Protein AF-A0A2C9KPF5-F1 (afdb_monomer)

Foldseek 3Di:
DDDQQADEDEDAPQADAAAPVRLVVLVVVCVVPVRYKYKYFHPNPADVPDTRIWIKHFDDPVCVVVVHDSDDPDDDPPPPPDDDPSRVVRQDVHGMHIDDDDDDDDPVNVVVVVVVPDDDPVVVVDDDDPVVVVVVVVVVVVVVVVVVVVVVVVVVVVVVVVD

Sequence (163 aa):
PEMVVGWYHSHPGFGCWLSGVDINTQQSFEALSERAVAVVVDPIQSVKGKVVIDAFRLINPNMMVLGQEPRQTTSNLGHLNKPSIQALIHGLNRHYYSIAINYRKNELEQKMLLNLHKKSWVDGLQLQDYSDHCSLNEKTVQDMLDLAKNYHKVCSSWAHIVG

Structure (mmCIF, N/CA/C/O backbone):
data_AF-A0A2C9KPF5-F1
#
_entry.id   AF-A0A2C9KPF5-F1
#
loop_
_a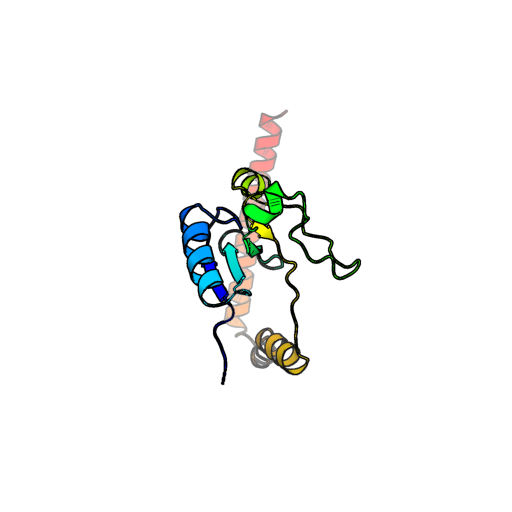tom_site.group_PDB
_atom_site.id
_atom_site.type_symbol
_atom_site.label_atom_id
_atom_site.label_alt_id
_atom_site.label_comp_id
_atom_site.label_asym_id
_atom_site.label_entity_id
_atom_site.label_seq_id
_atom_site.pdbx_PDB_ins_code
_atom_site.Cartn_x
_atom_site.Cartn_y
_atom_site.Cartn_z
_atom_site.occupancy
_atom_site.B_iso_or_equiv
_atom_site.auth_seq_id
_atom_site.auth_comp_id
_atom_site.auth_asym_id
_atom_site.auth_atom_id
_atom_site.pdbx_PDB_model_num
ATOM 1 N N . PRO A 1 1 ? -5.866 -23.192 -14.388 1.00 82.06 1 PRO A N 1
ATOM 2 C CA . PRO A 1 1 ? -4.426 -22.852 -14.375 1.00 82.06 1 PRO A CA 1
ATOM 3 C C . PRO A 1 1 ? -4.228 -21.335 -14.436 1.00 82.06 1 PRO A C 1
ATOM 5 O O . PRO A 1 1 ? -4.869 -20.670 -15.243 1.00 82.06 1 PRO A O 1
ATOM 8 N N . GLU A 1 2 ? -3.394 -20.805 -13.545 1.00 91.06 2 GLU A N 1
ATOM 9 C CA . GLU A 1 2 ? -3.088 -19.374 -13.432 1.00 91.06 2 GLU A CA 1
ATOM 10 C C . GLU A 1 2 ? -1.679 -19.110 -13.974 1.00 91.06 2 GLU A C 1
ATOM 12 O O . GLU A 1 2 ? -0.804 -19.969 -13.871 1.00 91.06 2 GLU A O 1
ATOM 17 N N . MET A 1 3 ? -1.470 -17.941 -14.584 1.00 92.00 3 MET A N 1
ATOM 18 C CA . MET A 1 3 ? -0.174 -17.528 -15.132 1.00 92.00 3 MET A CA 1
ATOM 19 C C . MET A 1 3 ? 0.376 -16.335 -14.355 1.00 92.00 3 MET A C 1
ATOM 21 O O . MET A 1 3 ? -0.386 -15.523 -13.830 1.00 92.00 3 MET A O 1
ATOM 25 N N . VAL A 1 4 ? 1.701 -16.202 -14.320 1.00 92.62 4 VAL A N 1
ATOM 26 C CA . VAL A 1 4 ? 2.361 -15.042 -13.712 1.00 92.62 4 VAL A CA 1
ATOM 27 C C . VAL A 1 4 ? 2.096 -13.806 -14.574 1.00 92.62 4 VAL A C 1
ATOM 29 O O . VAL A 1 4 ? 2.473 -13.759 -15.743 1.00 92.62 4 VAL A O 1
ATOM 32 N N . VAL A 1 5 ? 1.440 -12.801 -13.990 1.00 93.94 5 VAL A N 1
ATOM 33 C CA . VAL A 1 5 ? 1.065 -11.542 -14.667 1.00 93.94 5 VAL A CA 1
ATOM 34 C C . VAL A 1 5 ? 1.894 -10.336 -14.214 1.00 93.94 5 VAL A C 1
ATOM 36 O O . VAL A 1 5 ? 1.704 -9.226 -14.707 1.00 93.94 5 VAL A O 1
ATOM 39 N N . GLY A 1 6 ? 2.815 -10.530 -13.274 1.00 95.62 6 GLY A N 1
ATOM 40 C CA . GLY A 1 6 ? 3.616 -9.462 -12.691 1.00 95.62 6 GLY A CA 1
ATOM 41 C C . GLY A 1 6 ? 4.239 -9.879 -11.368 1.00 95.62 6 GLY A C 1
ATOM 42 O O . GLY A 1 6 ? 4.243 -11.058 -11.014 1.00 95.62 6 GLY A O 1
ATOM 43 N N . TRP A 1 7 ? 4.743 -8.893 -10.637 1.00 97.06 7 TRP A N 1
ATOM 44 C CA . TRP A 1 7 ? 5.359 -9.064 -9.328 1.00 97.06 7 TRP A CA 1
ATOM 45 C C . TRP A 1 7 ? 5.039 -7.862 -8.438 1.00 97.06 7 TRP A C 1
ATOM 47 O O . TRP A 1 7 ? 4.588 -6.815 -8.907 1.00 97.06 7 TRP A O 1
ATOM 57 N N . TYR A 1 8 ? 5.242 -8.015 -7.135 1.00 97.31 8 TYR A N 1
ATOM 58 C CA . TYR A 1 8 ? 5.039 -6.935 -6.181 1.00 97.31 8 TYR A CA 1
ATOM 59 C C . TYR A 1 8 ? 6.149 -6.919 -5.138 1.00 97.31 8 TYR A C 1
ATOM 61 O O . TYR A 1 8 ? 6.771 -7.944 -4.859 1.00 97.31 8 TYR A O 1
ATOM 69 N N . HIS A 1 9 ? 6.373 -5.753 -4.549 1.00 97.38 9 HIS A N 1
ATOM 70 C CA . HIS A 1 9 ? 7.251 -5.577 -3.401 1.00 97.38 9 HIS A CA 1
ATOM 71 C C . HIS A 1 9 ? 6.734 -4.437 -2.516 1.00 97.38 9 HIS A C 1
ATOM 73 O O . HIS A 1 9 ? 5.743 -3.772 -2.835 1.00 97.38 9 HIS A O 1
ATOM 79 N N . SER A 1 10 ? 7.393 -4.231 -1.378 1.00 95.75 10 SER A N 1
ATOM 80 C CA . SER A 1 10 ? 6.996 -3.215 -0.407 1.00 95.75 10 SER A CA 1
ATOM 81 C C . SER A 1 10 ? 8.072 -2.153 -0.252 1.00 95.75 10 SER A C 1
ATOM 83 O O . SER A 1 10 ? 9.246 -2.494 -0.136 1.00 95.75 10 SER A O 1
ATOM 85 N N . HIS A 1 11 ? 7.657 -0.890 -0.152 1.00 95.25 11 HIS A N 1
ATOM 86 C CA . HIS A 1 11 ? 8.501 0.254 0.208 1.00 95.25 11 HIS A CA 1
ATOM 87 C C . HIS A 1 11 ? 8.013 0.845 1.535 1.00 95.25 11 HIS A C 1
ATOM 89 O O . HIS A 1 11 ? 7.188 1.757 1.535 1.00 95.25 11 HIS A O 1
ATOM 95 N N . PRO A 1 12 ? 8.470 0.326 2.688 1.00 94.38 12 PRO A N 1
ATOM 96 C CA . PRO A 1 12 ? 7.941 0.742 3.979 1.00 94.38 12 PRO A CA 1
ATOM 97 C C . PRO A 1 12 ? 8.364 2.179 4.310 1.00 94.38 12 PRO A C 1
ATOM 99 O O . PRO A 1 12 ? 9.539 2.443 4.544 1.00 94.38 12 PRO A O 1
ATOM 102 N N . GLY A 1 13 ? 7.407 3.107 4.353 1.00 90.69 13 GLY A N 1
ATOM 103 C CA . GLY A 1 13 ? 7.618 4.496 4.764 1.00 90.69 13 GLY A CA 1
ATOM 104 C C . GLY A 1 13 ? 8.133 5.440 3.672 1.00 90.69 13 GLY A C 1
ATOM 105 O O . GLY A 1 13 ? 8.211 6.643 3.923 1.00 90.69 13 GLY A O 1
ATOM 106 N N . PHE A 1 14 ? 8.437 4.943 2.470 1.00 88.62 14 PHE A N 1
ATOM 107 C CA . PHE A 1 14 ? 9.008 5.732 1.366 1.00 88.62 14 PHE A CA 1
ATOM 108 C C . PHE A 1 14 ? 7.999 6.078 0.263 1.00 88.62 14 PHE A C 1
ATOM 110 O O . PHE A 1 14 ? 8.342 6.816 -0.662 1.00 88.62 14 PHE A O 1
ATOM 117 N N . GLY A 1 15 ? 6.771 5.557 0.342 1.00 90.62 15 GLY A N 1
ATOM 118 C CA . GLY A 1 15 ? 5.772 5.671 -0.715 1.00 90.62 15 GLY A CA 1
ATOM 119 C C . GLY A 1 15 ? 6.044 4.776 -1.931 1.00 90.62 15 GLY A C 1
ATOM 120 O O . GLY A 1 15 ? 7.016 4.025 -1.995 1.00 90.62 15 GLY A O 1
ATOM 121 N N . CYS A 1 16 ? 5.157 4.861 -2.923 1.00 92.94 16 CYS A N 1
ATOM 122 C CA . CYS A 1 16 ? 5.176 3.995 -4.102 1.00 92.94 16 CYS A CA 1
ATOM 123 C C . CYS A 1 16 ? 5.958 4.636 -5.260 1.00 92.94 16 CYS A C 1
ATOM 125 O O . CYS A 1 16 ? 5.517 5.630 -5.837 1.00 92.94 16 CYS A O 1
ATOM 127 N N . TRP A 1 17 ? 7.114 4.068 -5.596 1.00 94.25 17 TRP A N 1
ATOM 128 C CA . TRP A 1 17 ? 7.965 4.424 -6.740 1.00 94.25 17 TRP A CA 1
ATOM 129 C C . TRP A 1 17 ? 8.909 3.253 -7.036 1.00 94.25 17 TRP A C 1
ATOM 131 O O . TRP A 1 17 ? 9.016 2.351 -6.212 1.00 94.25 17 TRP A O 1
ATOM 141 N N . LEU A 1 18 ? 9.581 3.252 -8.189 1.00 94.94 18 LEU A N 1
ATOM 142 C CA . LEU A 1 18 ? 10.554 2.212 -8.545 1.00 94.94 18 LEU A CA 1
ATOM 143 C C . LEU A 1 18 ? 11.982 2.751 -8.438 1.00 94.94 18 LEU A C 1
ATOM 145 O O . LEU A 1 18 ? 12.308 3.779 -9.038 1.00 94.94 18 LEU A O 1
ATOM 149 N N . SER A 1 19 ? 12.838 2.054 -7.692 1.00 94.25 19 SER A N 1
ATOM 150 C CA . SER A 1 19 ? 14.278 2.312 -7.658 1.00 94.25 19 SER A CA 1
ATOM 151 C C . SER A 1 19 ? 14.978 1.784 -8.910 1.00 94.25 19 SER A C 1
ATOM 153 O O . SER A 1 19 ? 14.399 1.053 -9.710 1.00 94.25 19 SER A O 1
ATOM 155 N N . GLY A 1 20 ? 16.262 2.114 -9.083 1.00 94.00 20 GLY A N 1
ATOM 156 C CA . GLY A 1 20 ? 17.057 1.561 -10.186 1.00 9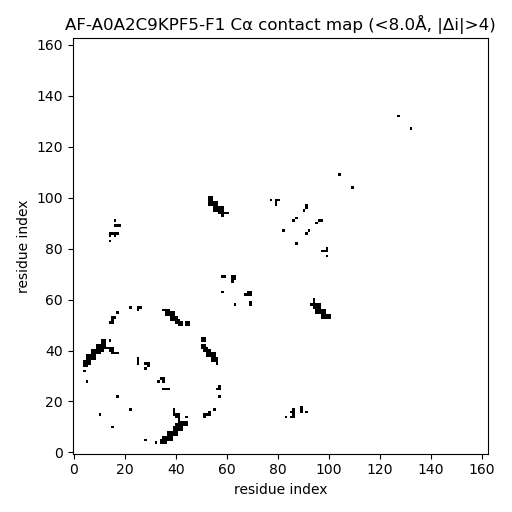4.00 20 GLY A CA 1
ATOM 157 C C . GLY A 1 20 ? 17.120 0.027 -10.175 1.00 94.00 20 GLY A C 1
ATOM 158 O O . GLY A 1 20 ? 17.108 -0.595 -11.234 1.00 94.00 20 GLY A O 1
ATOM 159 N N . VAL A 1 21 ? 17.120 -0.591 -8.988 1.00 95.69 21 VAL A N 1
ATOM 160 C CA . VAL A 1 21 ? 17.087 -2.056 -8.846 1.00 95.69 21 VAL A CA 1
ATOM 161 C C . VAL A 1 21 ? 15.722 -2.609 -9.264 1.00 95.69 21 VAL A C 1
ATOM 163 O O . VAL A 1 21 ? 15.658 -3.610 -9.981 1.00 95.69 21 VAL A O 1
ATOM 166 N N . ASP A 1 22 ? 14.638 -1.925 -8.892 1.00 96.50 22 ASP A N 1
ATOM 167 C CA . ASP A 1 22 ? 13.277 -2.335 -9.255 1.00 96.50 22 ASP A CA 1
ATOM 168 C C . ASP A 1 22 ? 13.030 -2.196 -10.756 1.00 96.50 22 ASP A C 1
ATOM 170 O O . ASP A 1 22 ? 12.417 -3.070 -11.363 1.00 96.50 22 ASP A O 1
ATOM 174 N N . ILE A 1 23 ? 13.560 -1.137 -11.376 1.00 95.12 23 ILE A N 1
ATOM 175 C CA . ILE A 1 23 ? 13.505 -0.927 -12.827 1.00 95.12 23 ILE A CA 1
ATOM 176 C C . ILE A 1 23 ? 14.217 -2.070 -13.560 1.00 95.12 23 ILE A C 1
ATOM 178 O O . ILE A 1 23 ? 13.634 -2.668 -14.460 1.00 95.12 23 ILE A O 1
ATOM 182 N N . ASN A 1 24 ? 15.439 -2.427 -13.154 1.00 95.31 24 ASN A N 1
ATOM 183 C CA . ASN A 1 24 ? 16.188 -3.525 -13.783 1.00 95.31 24 ASN A CA 1
ATOM 184 C C . ASN A 1 24 ? 15.474 -4.878 -13.620 1.00 95.31 24 ASN A C 1
ATOM 186 O O . ASN A 1 24 ? 15.440 -5.703 -14.539 1.00 95.31 24 ASN A O 1
ATOM 190 N N . THR A 1 25 ? 14.868 -5.097 -12.453 1.00 95.75 25 THR A N 1
ATOM 191 C CA . THR A 1 25 ? 14.079 -6.301 -12.173 1.00 95.75 25 THR A CA 1
ATOM 192 C C . THR A 1 25 ? 12.834 -6.348 -13.057 1.00 95.75 25 THR A C 1
ATOM 194 O O . THR A 1 25 ? 12.587 -7.351 -13.725 1.00 95.75 25 THR A O 1
ATOM 197 N N . GLN A 1 26 ? 12.089 -5.243 -13.143 1.00 96.06 26 GLN A N 1
ATOM 198 C CA . GLN A 1 26 ? 10.913 -5.131 -14.003 1.00 96.06 26 GLN A CA 1
ATOM 199 C C . GLN A 1 26 ? 11.267 -5.327 -15.480 1.00 96.06 26 GLN A C 1
ATOM 201 O O . GLN A 1 26 ? 10.537 -6.021 -16.179 1.00 96.06 26 GLN A O 1
ATOM 206 N N . GLN A 1 27 ? 12.396 -4.792 -15.952 1.00 94.56 27 GLN A N 1
ATOM 207 C CA . GLN A 1 27 ? 12.855 -4.985 -17.330 1.00 94.56 27 GLN A CA 1
ATOM 208 C C . GLN A 1 27 ? 13.063 -6.471 -17.656 1.00 94.56 27 GLN A C 1
ATOM 210 O O . GLN A 1 27 ? 12.725 -6.926 -18.748 1.00 94.56 27 GLN A O 1
ATOM 215 N N . SER A 1 28 ? 13.572 -7.241 -16.692 1.00 94.81 28 SER A N 1
ATOM 216 C CA . SER A 1 28 ? 13.739 -8.689 -16.838 1.00 94.81 28 SER A CA 1
ATOM 217 C C . SER A 1 28 ? 12.385 -9.405 -16.918 1.00 94.81 28 SER A C 1
ATOM 219 O O . SER A 1 28 ? 12.202 -10.277 -17.763 1.00 94.81 28 SER A O 1
ATOM 221 N N . PHE A 1 29 ? 11.406 -9.009 -16.097 1.00 94.50 29 PHE A N 1
ATOM 222 C CA . PHE A 1 29 ? 10.048 -9.563 -16.159 1.00 94.50 29 PHE A CA 1
ATOM 223 C C . PHE A 1 29 ? 9.306 -9.191 -17.448 1.00 94.50 29 PHE A C 1
ATOM 225 O O . PHE A 1 29 ? 8.621 -10.045 -18.009 1.00 94.50 29 PHE A O 1
ATOM 232 N N . GLU A 1 30 ? 9.469 -7.964 -17.949 1.00 93.19 30 GLU A N 1
ATOM 233 C CA . GLU A 1 30 ? 8.869 -7.524 -19.216 1.00 93.19 30 GLU A CA 1
ATOM 234 C C . GLU A 1 30 ? 9.446 -8.269 -20.430 1.00 93.19 30 GLU A C 1
ATOM 236 O O . GLU A 1 30 ? 8.731 -8.487 -21.406 1.00 93.19 30 GLU A O 1
ATOM 241 N N . ALA A 1 31 ? 10.699 -8.738 -20.356 1.00 91.69 31 ALA A N 1
ATOM 242 C CA . ALA A 1 31 ? 11.296 -9.580 -21.395 1.00 91.69 31 ALA A CA 1
ATOM 243 C C . ALA A 1 31 ? 10.671 -10.987 -21.470 1.00 91.69 31 ALA A C 1
ATOM 245 O O . ALA A 1 31 ? 10.621 -11.575 -22.549 1.00 91.69 31 ALA A O 1
ATOM 246 N N . LEU A 1 32 ? 10.189 -11.530 -20.343 1.00 91.31 32 LEU A N 1
ATOM 247 C CA . LEU A 1 32 ? 9.456 -12.804 -20.316 1.00 91.31 32 LEU A CA 1
ATOM 248 C C . LEU A 1 32 ? 7.967 -12.615 -20.635 1.00 91.31 32 LEU A C 1
ATOM 250 O O . LEU A 1 32 ? 7.363 -13.452 -21.303 1.00 91.31 32 LEU A O 1
ATOM 254 N N . SER A 1 33 ? 7.366 -11.539 -20.128 1.00 91.81 33 SER A N 1
ATOM 255 C CA . SER A 1 33 ? 5.953 -11.215 -20.302 1.00 91.81 33 SER A CA 1
ATOM 256 C C . SER A 1 33 ? 5.796 -9.720 -20.534 1.00 91.81 33 SER A C 1
ATOM 258 O O . SER A 1 33 ? 5.856 -8.929 -19.596 1.00 91.81 33 SER A O 1
ATOM 260 N N . GLU A 1 34 ? 5.512 -9.337 -21.779 1.00 89.44 34 GLU A N 1
ATOM 261 C CA . GLU A 1 34 ? 5.404 -7.936 -22.219 1.00 89.44 34 GLU A CA 1
ATOM 262 C C . GLU A 1 34 ? 4.447 -7.096 -21.350 1.00 89.44 34 GLU A C 1
ATOM 264 O O . GLU A 1 34 ? 4.592 -5.884 -21.205 1.00 89.44 34 GLU A O 1
ATOM 269 N N . ARG A 1 35 ? 3.441 -7.741 -20.748 1.00 90.44 35 ARG A N 1
ATOM 270 C CA . ARG A 1 35 ? 2.418 -7.080 -19.931 1.00 90.44 35 ARG A CA 1
ATOM 271 C C . ARG A 1 35 ? 2.641 -7.215 -18.427 1.00 90.44 35 ARG A C 1
ATOM 273 O O . ARG A 1 35 ? 1.718 -6.889 -17.678 1.00 90.44 35 ARG A O 1
ATOM 280 N N . ALA A 1 36 ? 3.824 -7.637 -17.982 1.00 94.38 36 ALA A N 1
ATOM 281 C CA . ALA A 1 36 ? 4.164 -7.699 -16.567 1.00 94.38 36 ALA A CA 1
ATOM 282 C C . ALA A 1 36 ? 3.905 -6.350 -15.870 1.00 94.38 36 ALA A C 1
ATOM 284 O O . ALA A 1 36 ? 4.192 -5.280 -16.412 1.00 94.38 36 ALA A O 1
ATOM 285 N N . VAL A 1 37 ? 3.331 -6.398 -14.669 1.00 94.81 37 VAL A N 1
ATOM 286 C CA . VAL A 1 37 ? 3.056 -5.218 -13.835 1.00 94.81 37 VAL A CA 1
ATOM 287 C C . VAL A 1 37 ? 3.870 -5.308 -12.550 1.00 94.81 37 VAL A C 1
ATOM 289 O O . VAL A 1 37 ? 3.868 -6.357 -11.906 1.00 94.81 37 VAL A O 1
ATOM 292 N N . ALA A 1 38 ? 4.525 -4.211 -12.169 1.00 96.69 38 ALA A N 1
ATOM 293 C CA . ALA A 1 38 ? 5.172 -4.069 -10.869 1.00 96.69 38 ALA A CA 1
ATOM 294 C C . ALA A 1 38 ? 4.226 -3.349 -9.902 1.00 96.69 38 ALA A C 1
ATOM 296 O O . ALA A 1 38 ? 3.828 -2.215 -10.160 1.00 96.69 38 ALA A O 1
ATOM 297 N N . VAL A 1 39 ? 3.865 -3.980 -8.788 1.00 96.50 39 VAL A N 1
ATOM 298 C CA . VAL A 1 39 ? 3.022 -3.363 -7.750 1.00 96.50 39 VAL A CA 1
ATOM 299 C C . VAL A 1 39 ? 3.873 -2.994 -6.539 1.00 96.50 39 VAL A C 1
ATOM 301 O O . VAL A 1 39 ? 4.633 -3.821 -6.039 1.00 96.50 39 VAL A O 1
ATOM 304 N N . VAL A 1 40 ? 3.720 -1.767 -6.043 1.00 96.06 40 VAL A N 1
ATOM 305 C CA . VAL A 1 40 ? 4.421 -1.286 -4.845 1.00 96.06 40 VAL A CA 1
ATOM 306 C C . VAL A 1 40 ? 3.409 -0.973 -3.760 1.00 96.06 40 VAL A C 1
ATOM 308 O O . VAL A 1 40 ? 2.482 -0.188 -3.974 1.00 96.06 40 VAL A O 1
ATOM 311 N N . VAL A 1 41 ? 3.602 -1.560 -2.582 1.00 95.31 41 VAL A N 1
ATOM 312 C CA . VAL A 1 41 ? 2.755 -1.329 -1.406 1.00 95.31 41 VAL A CA 1
ATOM 313 C C . VAL A 1 41 ? 3.571 -0.667 -0.300 1.00 95.31 41 VAL A C 1
ATOM 315 O O . VAL A 1 41 ? 4.656 -1.134 0.040 1.00 95.31 41 VAL A O 1
ATOM 318 N N . ASP A 1 42 ? 3.045 0.397 0.306 1.00 94.81 42 ASP A N 1
ATOM 319 C CA . ASP A 1 42 ? 3.624 0.972 1.524 1.00 94.81 42 ASP A CA 1
ATOM 320 C C . ASP A 1 42 ? 2.739 0.619 2.732 1.00 94.81 42 ASP A C 1
ATOM 322 O O . ASP A 1 42 ? 1.720 1.279 2.971 1.00 94.81 42 ASP A O 1
ATOM 326 N N . PRO A 1 43 ? 3.085 -0.424 3.510 1.00 94.44 43 PRO A N 1
ATOM 327 C CA . PRO A 1 43 ? 2.283 -0.836 4.656 1.00 94.44 43 PRO A CA 1
ATOM 328 C C . PRO A 1 43 ? 2.367 0.142 5.835 1.00 94.44 43 PRO A C 1
ATOM 330 O O . PRO A 1 43 ? 1.476 0.126 6.675 1.00 94.44 43 PRO A O 1
ATOM 333 N N . ILE A 1 44 ? 3.403 0.987 5.912 1.00 93.31 44 ILE A N 1
ATOM 334 C CA . ILE A 1 44 ? 3.589 1.928 7.028 1.00 93.31 44 ILE A CA 1
ATOM 335 C C . ILE A 1 44 ? 2.697 3.152 6.837 1.00 93.31 44 ILE A C 1
ATOM 337 O O . ILE A 1 44 ? 2.054 3.610 7.778 1.00 93.31 44 ILE A O 1
ATOM 341 N N . GLN A 1 45 ? 2.634 3.679 5.613 1.00 90.19 45 GLN A N 1
ATOM 342 C CA . GLN A 1 45 ? 1.770 4.821 5.302 1.00 90.19 45 GLN A CA 1
ATOM 343 C C . GLN A 1 45 ? 0.305 4.419 5.066 1.00 90.19 45 GLN A C 1
ATOM 345 O O . GLN A 1 45 ? -0.581 5.279 5.047 1.00 90.19 45 GLN A O 1
ATOM 350 N N . SER A 1 46 ? 0.035 3.125 4.878 1.00 92.00 46 SER A N 1
ATOM 351 C CA . SER A 1 46 ? -1.323 2.593 4.770 1.00 92.00 46 SER A CA 1
ATOM 352 C C . SER A 1 46 ? -2.020 2.601 6.130 1.00 92.00 46 SER A C 1
ATOM 354 O O . SER A 1 46 ? -1.574 1.968 7.081 1.00 92.00 46 SER A O 1
ATOM 356 N N . VAL A 1 47 ? -3.162 3.280 6.213 1.00 91.06 47 VAL A N 1
ATOM 357 C CA . VAL A 1 47 ? -3.973 3.397 7.435 1.00 91.06 47 VAL A CA 1
ATOM 358 C C . VAL A 1 47 ? -5.416 2.981 7.166 1.00 91.06 47 VAL A C 1
ATOM 360 O O . VAL A 1 47 ? -5.845 2.848 6.017 1.00 91.06 47 VAL A O 1
ATOM 363 N N . LYS A 1 48 ? -6.214 2.782 8.224 1.00 82.44 48 LYS A N 1
ATOM 364 C CA . LYS A 1 48 ? -7.636 2.438 8.077 1.00 82.44 48 LYS A CA 1
ATOM 365 C C . LYS A 1 48 ? -8.343 3.494 7.214 1.00 82.44 48 LYS A C 1
ATOM 367 O O . LYS A 1 48 ? -8.435 4.653 7.597 1.00 82.44 48 LYS A O 1
ATOM 372 N N . GLY A 1 49 ? -8.840 3.074 6.049 1.00 83.50 49 GLY A N 1
ATOM 373 C CA . GLY A 1 49 ? -9.523 3.941 5.080 1.00 83.50 49 GLY A CA 1
ATOM 374 C C . GLY A 1 49 ? -8.656 4.455 3.924 1.00 83.50 49 GLY A C 1
ATOM 375 O O . GLY A 1 49 ? -9.214 4.960 2.954 1.00 83.50 49 GLY A O 1
ATOM 376 N N . LYS A 1 50 ? -7.329 4.282 3.963 1.00 87.69 50 LYS A N 1
ATOM 377 C CA . LYS A 1 50 ? -6.425 4.635 2.859 1.00 87.69 50 LYS A CA 1
ATOM 378 C C . LYS A 1 50 ? -5.310 3.601 2.729 1.00 87.69 50 LYS A C 1
ATOM 380 O O . LYS A 1 50 ? -4.397 3.559 3.548 1.00 87.69 50 LYS A O 1
ATOM 385 N N . VAL A 1 51 ? -5.366 2.811 1.661 1.00 90.19 51 VAL A N 1
ATOM 386 C CA . VAL A 1 51 ? -4.286 1.891 1.287 1.00 90.19 51 VAL A CA 1
ATOM 387 C C . VAL A 1 51 ? -3.355 2.612 0.319 1.00 90.19 51 VAL A C 1
ATOM 389 O O . VAL A 1 51 ? -3.804 3.121 -0.706 1.00 90.19 51 VAL A O 1
ATOM 392 N N . VAL A 1 52 ? -2.072 2.684 0.662 1.00 92.19 52 VAL A N 1
ATOM 393 C CA . VAL A 1 52 ? -1.026 3.265 -0.182 1.00 92.19 52 VAL A CA 1
ATOM 394 C C . VAL A 1 52 ? -0.460 2.149 -1.056 1.00 92.19 52 VAL A C 1
ATOM 396 O O . VAL A 1 52 ? 0.357 1.338 -0.621 1.00 92.19 52 VAL A O 1
ATOM 399 N N . ILE A 1 53 ? -0.978 2.084 -2.278 1.00 93.31 53 ILE A N 1
ATOM 400 C CA . ILE A 1 53 ? -0.626 1.105 -3.303 1.00 93.31 53 ILE A CA 1
ATOM 401 C C . ILE A 1 53 ? -0.635 1.795 -4.663 1.00 93.31 53 ILE A C 1
ATOM 403 O O . ILE A 1 53 ? -1.534 2.587 -4.955 1.00 93.31 53 ILE A O 1
ATOM 407 N N . ASP A 1 54 ? 0.354 1.480 -5.488 1.00 92.94 54 ASP A N 1
ATOM 408 C CA . ASP A 1 54 ? 0.426 1.930 -6.874 1.00 92.94 54 ASP A CA 1
ATOM 409 C C . ASP A 1 54 ? 1.011 0.813 -7.747 1.00 92.94 54 ASP A C 1
ATOM 411 O O . ASP A 1 54 ? 1.673 -0.106 -7.254 1.00 92.94 54 ASP A O 1
ATOM 415 N N . ALA A 1 55 ? 0.722 0.869 -9.040 1.00 93.06 55 ALA A N 1
ATOM 416 C CA . ALA A 1 55 ? 1.146 -0.118 -10.019 1.00 93.06 55 ALA A CA 1
ATOM 417 C C . ALA A 1 55 ? 1.875 0.583 -11.159 1.00 93.06 55 ALA A C 1
ATOM 419 O O . ALA A 1 55 ? 1.427 1.618 -11.646 1.00 93.06 55 ALA A O 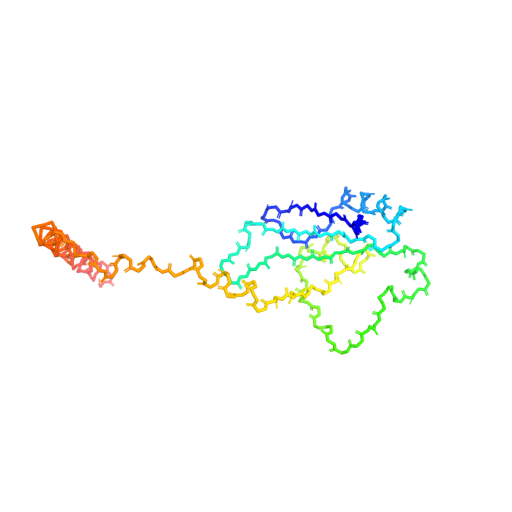1
ATOM 420 N N . PHE A 1 56 ? 2.982 0.006 -11.608 1.00 93.19 56 PHE A N 1
ATOM 421 C CA . PHE A 1 56 ? 3.881 0.626 -12.567 1.00 93.19 56 PHE A CA 1
ATOM 422 C C . PHE A 1 56 ? 4.223 -0.314 -13.720 1.00 93.19 56 PHE A C 1
ATOM 424 O O . PHE A 1 56 ? 4.240 -1.541 -13.578 1.00 93.19 56 PHE A O 1
ATOM 431 N N . ARG A 1 57 ? 4.543 0.297 -14.862 1.00 92.75 57 ARG A N 1
ATOM 432 C CA . ARG A 1 57 ? 5.166 -0.358 -16.017 1.00 92.75 57 ARG A CA 1
ATOM 433 C C . ARG A 1 57 ? 6.239 0.545 -16.613 1.00 92.75 57 ARG A C 1
ATOM 435 O O . ARG A 1 57 ? 6.111 1.772 -16.534 1.00 92.75 57 ARG A O 1
ATOM 442 N N . LEU A 1 58 ? 7.283 -0.043 -17.194 1.00 92.19 58 LEU A N 1
ATOM 443 C CA . LEU A 1 58 ? 8.356 0.727 -17.811 1.00 92.19 58 LEU A CA 1
ATOM 444 C C . LEU A 1 58 ? 7.903 1.380 -19.119 1.00 92.19 58 LEU A C 1
ATOM 446 O O . LEU A 1 58 ? 6.973 0.944 -19.801 1.00 92.19 58 LEU A O 1
ATOM 450 N N . ILE A 1 59 ? 8.580 2.472 -19.453 1.00 89.75 59 ILE A N 1
ATOM 451 C CA . ILE A 1 59 ? 8.483 3.138 -20.744 1.00 89.75 59 ILE A CA 1
ATOM 452 C C . ILE A 1 59 ? 9.651 2.647 -21.590 1.00 89.75 59 ILE A C 1
ATOM 454 O O . ILE A 1 59 ? 10.802 2.702 -21.157 1.00 89.75 59 ILE A O 1
ATOM 458 N N . ASN A 1 60 ? 9.371 2.206 -22.816 1.00 82.56 60 ASN A N 1
ATOM 459 C CA . ASN A 1 60 ? 10.432 1.855 -23.747 1.00 82.56 60 ASN A CA 1
ATOM 460 C C . ASN A 1 60 ? 11.208 3.131 -24.149 1.00 82.56 60 ASN A C 1
ATOM 462 O O . ASN A 1 60 ? 10.599 4.046 -24.716 1.00 82.56 60 ASN A O 1
ATOM 466 N N . PRO A 1 61 ? 12.533 3.206 -23.917 1.00 80.12 61 PRO A N 1
ATOM 467 C CA . PRO A 1 61 ? 13.328 4.389 -24.248 1.00 80.12 61 PRO A CA 1
ATOM 468 C C . PRO A 1 61 ? 13.237 4.780 -25.727 1.00 80.12 61 PRO A C 1
ATOM 470 O O . PRO A 1 61 ? 13.222 5.965 -26.057 1.00 80.12 61 PRO A O 1
ATOM 473 N N . ASN A 1 62 ? 13.100 3.794 -26.620 1.00 80.44 62 ASN A N 1
ATOM 474 C CA . ASN A 1 62 ? 12.988 4.037 -28.056 1.00 80.44 62 ASN A CA 1
ATOM 475 C C . ASN A 1 62 ? 11.700 4.798 -28.407 1.00 80.44 62 ASN A C 1
ATOM 477 O O . ASN A 1 62 ? 11.706 5.617 -29.322 1.00 80.44 62 ASN A O 1
ATOM 481 N N . MET A 1 63 ? 10.611 4.578 -27.661 1.00 76.50 63 MET A N 1
ATOM 482 C CA . MET A 1 63 ? 9.347 5.293 -27.870 1.00 76.50 63 MET A CA 1
ATOM 483 C C . MET A 1 63 ? 9.426 6.754 -27.426 1.00 76.50 63 MET A C 1
ATOM 485 O O . MET A 1 63 ? 8.848 7.619 -28.081 1.00 76.50 63 MET A O 1
ATOM 489 N N . MET A 1 64 ? 10.184 7.046 -26.362 1.00 75.19 64 MET A N 1
ATOM 490 C CA . MET A 1 64 ? 10.388 8.425 -25.902 1.00 75.19 64 MET A CA 1
ATOM 491 C C . MET A 1 64 ? 11.155 9.263 -26.919 1.00 75.19 64 MET A C 1
ATOM 493 O O . MET A 1 64 ? 10.792 10.410 -27.162 1.00 75.19 64 MET A O 1
ATOM 497 N N . VAL A 1 65 ? 12.197 8.693 -27.531 1.00 77.56 65 VAL A N 1
ATOM 498 C CA . VAL A 1 65 ? 12.968 9.371 -28.588 1.00 77.56 65 VAL A CA 1
ATOM 499 C C . VAL A 1 65 ? 12.084 9.667 -29.801 1.00 77.56 65 VAL A C 1
ATOM 501 O O . VAL A 1 65 ? 12.238 10.702 -30.442 1.00 77.56 65 VAL A O 1
ATOM 504 N N . LEU A 1 66 ? 11.115 8.792 -30.077 1.00 78.44 66 LEU A N 1
ATOM 505 C CA . LEU A 1 66 ? 10.139 8.963 -31.150 1.00 78.44 66 LEU A CA 1
ATOM 506 C C . LEU A 1 66 ? 9.004 9.949 -30.814 1.00 78.44 66 LEU A C 1
ATOM 508 O O . LEU A 1 66 ? 8.118 10.147 -31.644 1.00 78.44 66 LEU A O 1
ATOM 512 N N . GLY A 1 67 ? 8.992 10.533 -29.610 1.00 73.12 67 GLY A N 1
ATOM 513 C CA . GLY A 1 67 ? 7.946 11.453 -29.153 1.00 73.12 67 GLY A CA 1
ATOM 514 C C . GLY A 1 67 ? 6.555 10.819 -29.051 1.00 73.12 67 GLY A C 1
ATOM 515 O O . GLY A 1 67 ? 5.560 11.539 -29.001 1.00 73.12 67 GLY A O 1
ATOM 516 N N . GLN A 1 68 ? 6.464 9.487 -29.051 1.00 73.44 68 GLN A N 1
ATOM 517 C CA . GLN A 1 68 ? 5.195 8.782 -28.923 1.00 73.44 68 GLN A CA 1
ATOM 518 C C . GLN A 1 68 ? 4.837 8.619 -27.450 1.00 73.44 68 GLN A C 1
ATOM 520 O O . GLN A 1 68 ? 5.639 8.123 -26.658 1.00 73.44 68 GLN A O 1
ATOM 525 N N . GLU A 1 69 ? 3.607 8.990 -27.095 1.00 70.38 69 GLU A N 1
ATOM 526 C CA . GLU A 1 69 ? 3.075 8.731 -25.761 1.00 70.38 69 GLU A CA 1
ATOM 527 C C . GLU A 1 69 ? 2.978 7.213 -25.529 1.00 70.38 69 GLU A C 1
ATOM 529 O O . GLU A 1 69 ? 2.243 6.524 -26.241 1.00 70.38 69 GLU A O 1
ATOM 534 N N . PRO A 1 70 ? 3.694 6.659 -24.533 1.00 67.44 70 PRO A N 1
ATOM 535 C CA . PRO A 1 70 ? 3.731 5.217 -24.288 1.00 67.44 70 PRO A CA 1
ATOM 536 C C . PRO A 1 70 ? 2.425 4.685 -23.679 1.00 67.44 70 PRO A C 1
ATOM 538 O O . PRO A 1 70 ? 2.237 3.476 -23.549 1.00 67.44 70 PRO A O 1
ATOM 541 N N . ARG A 1 71 ? 1.517 5.578 -23.270 1.00 70.88 71 ARG A N 1
ATOM 542 C CA . ARG A 1 71 ? 0.244 5.229 -22.640 1.00 70.88 71 ARG A CA 1
ATOM 543 C C . ARG A 1 71 ? -0.827 5.006 -23.699 1.00 70.88 71 ARG A C 1
ATOM 545 O O . ARG A 1 71 ? -1.132 5.899 -24.480 1.00 70.88 71 ARG A O 1
ATOM 552 N N . GLN A 1 72 ? -1.484 3.850 -23.654 1.00 63.69 72 GLN A N 1
ATOM 553 C CA . GLN A 1 72 ? -2.737 3.661 -24.380 1.00 63.69 72 GLN A CA 1
ATOM 554 C C . GLN A 1 72 ? -3.849 4.439 -23.667 1.00 63.69 72 GLN A C 1
ATOM 556 O O . GLN A 1 72 ? -4.245 4.097 -22.553 1.00 63.69 72 GLN A O 1
ATOM 561 N N . THR A 1 73 ? -4.350 5.505 -24.291 1.00 55.81 73 THR A N 1
ATOM 562 C CA . THR A 1 73 ? -5.451 6.309 -23.746 1.00 55.81 73 THR A CA 1
ATOM 563 C C . THR A 1 73 ? -6.779 5.565 -23.906 1.00 55.81 73 THR A C 1
ATOM 565 O O . THR A 1 73 ? -7.523 5.779 -24.859 1.00 55.81 73 THR A O 1
ATOM 568 N N . THR A 1 74 ? -7.103 4.667 -22.978 1.00 53.88 74 THR A N 1
ATOM 569 C CA . THR A 1 74 ? -8.411 4.000 -22.950 1.00 53.88 74 THR A CA 1
ATOM 570 C C . THR A 1 74 ? -9.359 4.760 -22.015 1.00 53.88 74 THR A C 1
ATOM 572 O O . THR A 1 74 ? -9.423 4.474 -20.822 1.00 53.88 74 THR A O 1
ATOM 575 N N . SER A 1 75 ? -10.130 5.703 -22.569 1.00 54.56 75 SER A N 1
ATOM 576 C CA . SER A 1 75 ? -11.281 6.403 -21.951 1.00 54.56 75 SER A CA 1
ATOM 577 C C . SER A 1 75 ? -11.026 7.427 -20.818 1.00 54.56 75 SER A C 1
ATOM 579 O O . SER A 1 75 ? -9.988 7.456 -20.165 1.00 54.56 75 SER A O 1
ATOM 581 N N . ASN A 1 76 ? -12.044 8.270 -20.583 1.00 47.91 76 ASN A N 1
ATOM 582 C CA . ASN A 1 76 ? -12.084 9.454 -19.704 1.00 47.91 76 ASN A CA 1
ATOM 583 C C . ASN A 1 76 ? -12.021 9.164 -18.184 1.00 47.91 76 ASN A C 1
ATOM 585 O O . ASN A 1 76 ? -12.238 10.070 -17.382 1.00 47.91 76 ASN A O 1
ATOM 589 N N . LEU A 1 77 ? -11.765 7.919 -17.764 1.00 49.78 77 LEU A N 1
ATOM 590 C CA . LEU A 1 77 ? -11.751 7.511 -16.348 1.00 49.78 77 LEU A CA 1
ATOM 591 C C . LEU A 1 77 ? -10.382 7.677 -15.662 1.00 49.78 77 LEU A C 1
ATOM 593 O O . LEU A 1 77 ? -10.232 7.370 -14.481 1.00 49.78 77 LEU A O 1
ATOM 597 N N . GLY A 1 78 ? -9.375 8.166 -16.382 1.00 49.12 78 GLY A N 1
ATOM 598 C CA . GLY A 1 78 ? -8.005 8.298 -15.895 1.00 49.12 78 GLY A CA 1
ATOM 599 C C . GLY A 1 78 ? -7.759 9.545 -15.049 1.00 49.12 78 GLY A C 1
ATOM 600 O O . GLY A 1 78 ? -6.899 10.347 -15.403 1.00 49.12 78 GLY A O 1
ATOM 601 N N . HIS A 1 79 ? -8.447 9.714 -13.917 1.00 52.25 79 HIS A N 1
ATOM 602 C CA . HIS A 1 79 ? -7.879 10.547 -12.852 1.00 52.25 79 HIS A CA 1
ATOM 603 C C . HIS A 1 79 ? -6.731 9.749 -12.220 1.00 52.25 79 HIS A C 1
ATOM 605 O O . HIS A 1 79 ? -6.897 9.076 -11.206 1.00 52.25 79 HIS A O 1
ATOM 611 N 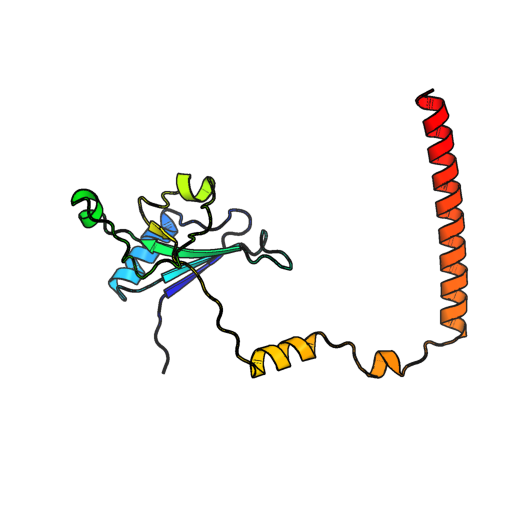N . LEU A 1 80 ? -5.568 9.757 -12.879 1.00 60.81 80 LEU A N 1
ATOM 612 C CA . LEU A 1 80 ? -4.325 9.305 -12.263 1.00 60.81 80 LEU A CA 1
ATOM 613 C C . LEU A 1 80 ? -4.162 10.113 -10.974 1.00 60.81 80 LEU A C 1
ATOM 615 O O . LEU A 1 80 ? -4.167 11.347 -11.011 1.00 60.81 80 LEU A O 1
ATOM 619 N N . ASN A 1 81 ? -4.083 9.420 -9.837 1.00 64.50 81 ASN A N 1
ATOM 620 C CA . ASN A 1 81 ? -3.844 10.067 -8.553 1.00 64.50 81 ASN A CA 1
ATOM 621 C C . ASN A 1 81 ? -2.631 10.987 -8.691 1.00 64.50 81 ASN A C 1
ATOM 623 O O . ASN A 1 81 ? -1.628 10.597 -9.293 1.00 64.50 81 ASN A O 1
ATOM 627 N N . LYS A 1 82 ? -2.731 12.216 -8.165 1.00 68.50 82 LYS A N 1
ATOM 628 C CA . LYS A 1 82 ? -1.632 13.180 -8.250 1.00 68.50 82 LYS A CA 1
ATOM 629 C C . LYS A 1 82 ? -0.376 12.508 -7.681 1.00 68.50 82 LYS A C 1
ATOM 631 O O . LYS A 1 82 ? -0.387 12.156 -6.498 1.00 68.50 82 LYS A O 1
ATOM 636 N N . PRO A 1 83 ? 0.668 12.300 -8.498 1.00 70.31 83 PRO A N 1
ATOM 637 C CA . PRO A 1 83 ? 1.815 11.537 -8.052 1.00 70.31 83 PRO A CA 1
ATOM 638 C C . PRO A 1 83 ? 2.534 12.265 -6.922 1.00 70.31 83 PRO A C 1
ATOM 640 O O . PRO A 1 83 ? 2.519 13.499 -6.847 1.00 70.31 83 PRO A O 1
ATOM 643 N N . SER A 1 84 ? 3.171 11.497 -6.037 1.00 79.19 84 SER A N 1
ATOM 644 C CA . SER A 1 84 ? 4.004 12.082 -4.992 1.00 79.19 84 SER A CA 1
ATOM 645 C C . SER A 1 84 ? 5.216 12.777 -5.620 1.00 79.19 84 SER A C 1
ATOM 647 O O . SER A 1 84 ? 5.733 12.363 -6.661 1.00 79.19 84 SER A O 1
ATOM 649 N N . ILE A 1 85 ? 5.695 13.843 -4.973 1.00 80.00 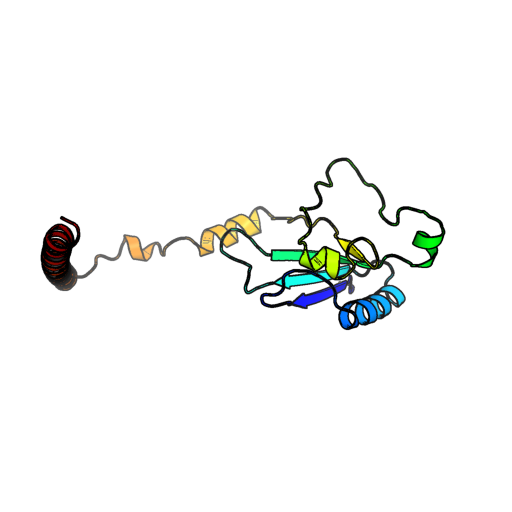85 ILE A N 1
ATOM 650 C CA . ILE A 1 85 ? 6.910 14.552 -5.410 1.00 80.00 85 ILE A CA 1
ATOM 651 C C . ILE A 1 85 ? 8.101 13.583 -5.439 1.00 80.00 85 ILE A C 1
ATOM 653 O O . ILE A 1 85 ? 8.908 13.627 -6.363 1.00 80.00 85 ILE A O 1
ATOM 657 N N . GLN A 1 86 ? 8.165 12.665 -4.470 1.00 81.62 86 GLN A N 1
ATOM 658 C CA . GLN A 1 86 ? 9.180 11.616 -4.403 1.00 81.62 86 GLN A CA 1
ATOM 659 C C . GLN A 1 86 ? 9.143 10.718 -5.649 1.00 81.62 86 GLN A C 1
ATOM 661 O O . GLN A 1 86 ? 10.173 10.542 -6.291 1.00 81.62 86 GLN A O 1
ATOM 666 N N . ALA A 1 87 ? 7.968 10.237 -6.069 1.00 82.19 87 ALA A N 1
ATOM 667 C CA . ALA A 1 87 ? 7.852 9.408 -7.270 1.00 82.19 87 ALA A CA 1
ATOM 668 C C . ALA A 1 87 ? 8.298 10.150 -8.542 1.00 82.19 87 ALA A C 1
ATOM 670 O O . ALA A 1 87 ? 8.968 9.573 -9.398 1.00 82.19 87 ALA A O 1
ATOM 671 N N . LEU A 1 88 ? 7.987 11.447 -8.651 1.00 84.25 88 LEU A N 1
ATOM 672 C CA . LEU A 1 88 ? 8.429 12.268 -9.780 1.00 84.25 88 LEU A CA 1
ATOM 673 C C . LEU A 1 88 ? 9.958 12.431 -9.823 1.00 84.25 88 LEU A C 1
ATOM 675 O O . LEU A 1 88 ? 10.552 12.331 -10.896 1.00 84.25 88 LEU A O 1
ATOM 679 N N . ILE A 1 89 ? 10.600 12.635 -8.667 1.00 84.38 89 ILE A N 1
ATOM 680 C CA . ILE A 1 89 ? 12.067 12.701 -8.550 1.00 84.38 89 ILE A CA 1
ATOM 681 C C . ILE A 1 89 ? 12.703 11.364 -8.955 1.00 84.38 89 ILE A C 1
ATOM 683 O O . ILE A 1 89 ? 13.719 11.351 -9.646 1.00 84.38 89 ILE A O 1
ATOM 687 N N . HIS A 1 90 ? 12.073 10.246 -8.596 1.00 84.00 90 HIS A N 1
ATOM 688 C CA . HIS A 1 90 ? 12.538 8.896 -8.912 1.00 84.00 90 HIS A CA 1
ATOM 689 C C . HIS A 1 90 ? 12.170 8.407 -10.325 1.00 84.00 90 HIS A C 1
ATOM 691 O O . HIS A 1 90 ? 12.280 7.218 -10.618 1.00 84.00 90 HIS A O 1
ATOM 697 N N . GLY A 1 91 ? 11.778 9.308 -11.230 1.00 80.44 91 GLY A N 1
ATOM 698 C CA . GLY A 1 91 ? 11.668 8.998 -12.657 1.00 80.44 91 GLY A CA 1
ATOM 699 C C . GLY A 1 91 ? 10.280 8.579 -13.139 1.00 80.44 91 GLY A C 1
ATOM 700 O O . GLY A 1 91 ? 10.161 8.095 -14.270 1.00 80.44 91 GLY A O 1
ATOM 701 N N . LEU A 1 92 ? 9.227 8.805 -12.348 1.00 82.12 92 LEU A N 1
ATOM 702 C CA . LEU A 1 92 ? 7.853 8.698 -12.835 1.00 82.12 92 LEU A CA 1
ATOM 703 C C . LEU A 1 92 ? 7.631 9.647 -14.029 1.00 82.12 92 LEU A C 1
ATOM 705 O O . LEU A 1 92 ? 8.063 10.798 -14.014 1.00 82.12 92 LEU A O 1
ATOM 709 N N . ASN A 1 93 ? 6.948 9.162 -15.068 1.00 81.75 93 ASN A N 1
ATOM 710 C CA . ASN A 1 93 ? 6.761 9.806 -16.380 1.00 81.75 93 ASN A CA 1
ATOM 711 C C . ASN A 1 93 ? 8.034 9.924 -17.238 1.00 81.75 93 ASN A C 1
ATOM 713 O O . ASN A 1 93 ? 7.988 10.546 -18.296 1.00 81.75 93 ASN A O 1
ATOM 717 N N . ARG A 1 94 ? 9.159 9.338 -16.811 1.00 84.38 94 ARG A N 1
ATOM 718 C CA . ARG A 1 94 ? 10.382 9.225 -17.621 1.00 84.38 94 ARG A CA 1
ATOM 719 C C . ARG A 1 94 ? 10.732 7.767 -17.876 1.00 84.38 94 ARG A C 1
ATOM 721 O O . ARG A 1 94 ? 10.735 7.331 -19.012 1.00 84.38 94 ARG A O 1
ATOM 728 N N . HIS A 1 95 ? 10.983 7.003 -16.821 1.00 87.81 95 HIS A N 1
ATOM 729 C CA . HIS A 1 95 ? 11.373 5.595 -16.942 1.00 87.81 95 HIS A CA 1
ATOM 730 C C . HIS A 1 95 ? 10.181 4.646 -16.845 1.00 87.81 95 HIS A C 1
ATOM 732 O O . HIS A 1 95 ? 10.217 3.548 -17.388 1.00 87.81 95 HIS A O 1
ATOM 738 N N . TYR A 1 96 ? 9.122 5.070 -16.161 1.00 91.00 96 TYR A N 1
ATOM 739 C CA . TYR A 1 96 ? 7.921 4.278 -15.936 1.00 91.00 96 TYR A CA 1
ATOM 740 C C . TYR A 1 96 ? 6.698 5.177 -15.772 1.00 91.00 96 TYR A C 1
ATOM 742 O O . TYR A 1 96 ? 6.808 6.384 -15.535 1.00 91.00 96 TYR A O 1
ATOM 750 N N . TYR A 1 97 ? 5.513 4.589 -15.891 1.00 89.25 97 TYR A N 1
ATOM 751 C CA . TYR A 1 97 ? 4.238 5.260 -15.654 1.00 89.25 97 TYR A CA 1
ATOM 752 C C . TYR A 1 97 ? 3.377 4.484 -14.658 1.00 89.25 97 TYR A C 1
ATOM 754 O O . TYR A 1 97 ? 3.477 3.263 -14.569 1.00 89.25 97 TYR A O 1
ATOM 762 N N . SER A 1 98 ? 2.534 5.212 -13.919 1.00 89.00 98 SER A N 1
ATOM 763 C CA . SER A 1 98 ? 1.533 4.631 -13.018 1.00 89.00 98 SER A CA 1
ATOM 764 C C . SER A 1 98 ? 0.313 4.145 -13.806 1.00 89.00 98 SER A C 1
ATOM 766 O O . SER A 1 98 ? -0.090 4.755 -14.804 1.00 89.00 98 SER A O 1
ATOM 768 N N . ILE A 1 99 ? -0.258 3.036 -13.348 1.00 88.62 99 ILE A N 1
ATOM 769 C CA . ILE A 1 99 ? -1.466 2.399 -13.860 1.00 88.62 99 ILE A CA 1
ATOM 770 C C . ILE A 1 99 ? -2.562 2.557 -12.808 1.00 88.62 99 ILE A C 1
ATOM 772 O O . ILE A 1 99 ? -2.371 2.242 -11.636 1.00 88.62 99 ILE A O 1
ATOM 776 N N . ALA A 1 100 ? -3.745 2.997 -13.237 1.00 86.62 100 ALA A N 1
ATOM 777 C CA . ALA A 1 100 ? -4.892 3.109 -12.346 1.00 86.62 100 ALA A CA 1
ATOM 778 C C . ALA A 1 100 ? -5.327 1.726 -11.827 1.00 86.62 100 ALA A C 1
ATOM 780 O O . ALA A 1 100 ? -5.621 0.817 -12.605 1.00 86.62 100 ALA A O 1
ATOM 781 N N . ILE A 1 101 ? -5.401 1.589 -10.503 1.00 87.81 101 ILE A N 1
ATOM 782 C CA . ILE A 1 101 ? -5.856 0.371 -9.826 1.00 87.81 101 ILE A CA 1
ATOM 783 C C . ILE A 1 101 ? -7.352 0.489 -9.545 1.00 87.81 101 ILE A C 1
ATOM 785 O O . ILE A 1 101 ? -7.820 1.506 -9.033 1.00 87.81 101 ILE A O 1
ATOM 789 N N . ASN A 1 102 ? -8.102 -0.573 -9.836 1.00 88.81 102 ASN A N 1
ATOM 790 C CA . ASN A 1 102 ? -9.502 -0.688 -9.452 1.00 88.81 102 ASN A CA 1
ATOM 791 C C . ASN A 1 102 ? -9.729 -1.972 -8.647 1.00 88.81 102 ASN A C 1
ATOM 793 O O . ASN A 1 102 ? -9.072 -2.988 -8.876 1.00 88.81 102 ASN A O 1
ATOM 797 N N . TYR A 1 103 ? -10.676 -1.927 -7.715 1.00 89.19 103 TYR A N 1
ATOM 798 C CA . TYR A 1 103 ? -11.009 -3.050 -6.848 1.00 89.19 103 TYR A CA 1
ATOM 799 C C . TYR A 1 103 ? -12.335 -3.659 -7.277 1.00 89.19 103 TYR A C 1
ATOM 801 O O . TYR A 1 103 ? -13.378 -3.006 -7.240 1.00 89.19 103 TYR A O 1
ATOM 809 N N . ARG A 1 104 ? -12.313 -4.943 -7.622 1.00 92.62 104 ARG A N 1
ATOM 810 C CA . ARG A 1 104 ? -13.529 -5.733 -7.796 1.00 92.62 104 ARG A CA 1
ATOM 811 C C . ARG A 1 104 ? -13.861 -6.399 -6.466 1.00 92.62 104 ARG A C 1
ATOM 813 O O . ARG A 1 104 ? -13.009 -7.070 -5.898 1.00 92.62 104 ARG A O 1
ATOM 820 N N . LYS A 1 105 ? -15.085 -6.204 -5.980 1.00 92.19 105 LYS A N 1
ATOM 821 C CA . LYS A 1 105 ? -15.607 -6.856 -4.773 1.00 92.19 105 LYS A CA 1
ATOM 822 C C . LYS A 1 105 ? -16.876 -7.603 -5.142 1.00 92.19 105 LYS A C 1
ATOM 824 O O . LYS A 1 105 ? -17.767 -7.016 -5.753 1.00 92.19 105 LYS A O 1
ATOM 829 N N . ASN A 1 106 ? -16.945 -8.882 -4.804 1.00 96.00 106 ASN A N 1
ATOM 830 C CA . ASN A 1 106 ? -18.141 -9.687 -5.002 1.00 96.00 106 ASN A CA 1
ATOM 831 C C . ASN A 1 106 ? -19.109 -9.527 -3.815 1.00 96.00 106 ASN A C 1
ATOM 833 O O . ASN A 1 106 ? -18.687 -9.279 -2.685 1.00 96.00 106 ASN A O 1
ATOM 837 N N . GLU A 1 107 ? -20.409 -9.731 -4.036 1.00 95.19 107 GLU A N 1
ATOM 838 C CA . GLU A 1 107 ? -21.414 -9.655 -2.968 1.00 95.19 107 GLU A CA 1
ATOM 839 C C . GLU A 1 107 ? -21.153 -10.675 -1.854 1.00 95.19 107 GLU A C 1
ATOM 841 O O . GLU A 1 107 ? -21.333 -10.371 -0.675 1.00 95.19 107 GLU A O 1
ATOM 846 N N . LEU A 1 108 ? -20.711 -11.884 -2.216 1.00 95.69 108 LEU A N 1
ATOM 847 C CA . LEU A 1 108 ? -20.379 -12.939 -1.254 1.00 95.69 108 LEU A CA 1
ATOM 848 C C . LEU A 1 108 ? -19.176 -12.556 -0.387 1.00 95.69 108 LEU A C 1
ATOM 850 O O . LEU A 1 108 ? -19.217 -12.732 0.829 1.00 95.69 108 LEU A O 1
ATOM 854 N N . GLU A 1 109 ? -18.140 -11.977 -0.995 1.00 93.56 109 GLU A N 1
ATOM 855 C CA . GLU A 1 109 ? -16.956 -11.479 -0.286 1.00 93.56 109 GLU A CA 1
ATOM 856 C C . GLU A 1 109 ? -17.342 -10.346 0.661 1.00 93.56 109 GLU A C 1
ATOM 858 O O . GLU A 1 109 ? -16.943 -10.343 1.822 1.00 93.56 109 GLU A O 1
ATOM 863 N N . GLN A 1 110 ? -18.179 -9.415 0.200 1.00 92.25 110 GLN A N 1
ATOM 864 C CA . GLN A 1 110 ? -18.653 -8.316 1.028 1.00 92.25 110 GLN A CA 1
ATOM 865 C C . GLN A 1 110 ? -19.480 -8.824 2.215 1.00 92.25 110 GLN A C 1
ATOM 867 O O . GLN A 1 110 ? -19.248 -8.388 3.340 1.00 92.25 110 GLN A O 1
ATOM 872 N N . LYS A 1 111 ? -20.402 -9.774 2.005 1.00 93.56 111 LYS A N 1
ATOM 873 C CA . LYS A 1 111 ? -21.177 -10.401 3.091 1.00 93.56 111 LYS A CA 1
ATOM 874 C C . LYS A 1 111 ? -20.266 -11.121 4.092 1.00 93.56 111 LYS A C 1
ATOM 876 O O . LYS A 1 111 ? -20.448 -10.950 5.295 1.00 93.56 111 LYS A O 1
ATOM 881 N N . MET A 1 112 ? -19.273 -11.872 3.615 1.00 93.25 112 MET A N 1
ATOM 882 C CA . MET A 1 112 ? -18.290 -12.560 4.460 1.00 93.25 112 MET A CA 1
ATOM 883 C C . MET A 1 112 ? -17.456 -11.573 5.291 1.00 93.25 112 MET A C 1
ATOM 885 O O . MET A 1 112 ? -17.372 -11.708 6.510 1.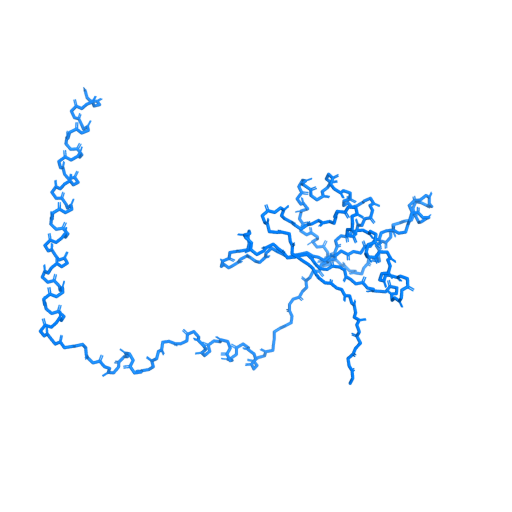00 93.25 112 MET A O 1
ATOM 889 N N . LEU A 1 113 ? -16.899 -10.537 4.658 1.00 90.94 113 LEU A N 1
ATOM 890 C CA . LEU A 1 113 ? -16.104 -9.502 5.329 1.00 90.94 113 LEU A CA 1
ATOM 891 C C . LEU A 1 113 ? -16.929 -8.716 6.357 1.00 90.94 113 LEU A C 1
ATOM 893 O O . LEU A 1 113 ? -16.438 -8.417 7.443 1.00 90.94 113 LEU A O 1
ATOM 897 N N . LEU A 1 114 ? -18.196 -8.421 6.050 1.00 90.38 114 LEU A N 1
ATOM 898 C CA . LEU A 1 114 ? -19.110 -7.772 6.992 1.00 90.38 114 LEU A CA 1
ATOM 899 C C . LEU A 1 114 ? -19.419 -8.660 8.200 1.00 90.38 114 LEU A C 1
ATOM 901 O O . LEU A 1 114 ? -19.586 -8.141 9.300 1.00 90.38 114 LEU A O 1
ATOM 905 N N . ASN A 1 115 ? -19.485 -9.982 8.019 1.00 88.81 115 ASN A N 1
ATOM 906 C CA . ASN A 1 115 ? -19.730 -10.911 9.120 1.00 88.81 115 ASN A CA 1
ATOM 907 C C . ASN A 1 115 ? -18.552 -10.987 10.098 1.00 88.81 115 ASN A C 1
ATOM 909 O O . ASN A 1 115 ? -18.794 -11.087 11.295 1.00 88.81 115 ASN A O 1
ATOM 913 N N . LEU A 1 116 ? -17.307 -10.871 9.624 1.00 86.19 116 LEU A N 1
ATOM 914 C CA . LEU A 1 116 ? -16.121 -10.855 10.494 1.00 86.19 116 LEU A CA 1
ATOM 915 C C . LEU A 1 116 ? -16.101 -9.664 11.462 1.00 86.19 116 LEU A C 1
ATOM 917 O O . LEU A 1 116 ? -15.543 -9.764 12.548 1.00 86.19 116 LEU A O 1
ATOM 921 N N . HIS A 1 117 ? -16.708 -8.537 11.080 1.00 80.62 117 HIS A N 1
ATOM 922 C CA . HIS A 1 117 ? -16.763 -7.335 11.915 1.00 80.62 117 HIS A CA 1
ATOM 923 C C . HIS A 1 117 ? -18.012 -7.289 12.823 1.00 80.62 117 HIS A C 1
ATOM 925 O O . HIS A 1 117 ? -18.238 -6.307 13.537 1.00 80.62 117 HIS A O 1
ATOM 931 N N . LYS A 1 118 ? -18.865 -8.320 12.812 1.00 81.38 118 LYS A N 1
ATOM 932 C CA . LYS A 1 118 ? -19.988 -8.390 13.752 1.00 81.38 118 LYS A CA 1
ATOM 933 C C . LYS A 1 118 ? -19.457 -8.754 15.134 1.00 81.38 118 LYS A C 1
ATOM 935 O O . LYS A 1 118 ? -18.653 -9.671 15.270 1.00 81.38 118 LYS A O 1
ATOM 940 N N . LYS A 1 119 ? -19.930 -8.039 16.159 1.00 75.62 119 LYS A N 1
ATOM 941 C CA . LYS A 1 119 ? -19.729 -8.455 17.552 1.00 75.62 119 LYS A CA 1
ATOM 942 C C . LYS A 1 119 ? -20.294 -9.859 17.739 1.00 75.62 119 LYS A C 1
ATOM 944 O O . LYS A 1 119 ? -21.263 -10.219 17.059 1.00 75.62 119 LYS A O 1
ATOM 949 N N . SER A 1 120 ? -19.703 -10.634 18.645 1.00 78.31 120 SER A N 1
ATOM 950 C CA . SER A 1 120 ? -20.275 -11.930 18.978 1.00 78.31 120 SER A CA 1
ATOM 951 C C . SER A 1 120 ? -21.684 -11.688 19.509 1.00 78.31 120 SER A C 1
ATOM 953 O O . SER A 1 120 ? -21.895 -10.832 20.366 1.00 78.31 120 SER A O 1
ATOM 955 N N . TRP A 1 121 ? -22.676 -12.410 18.986 1.00 77.38 121 TRP A N 1
ATOM 956 C CA . TRP A 1 121 ? -24.055 -12.308 19.481 1.00 77.38 121 TRP A CA 1
ATOM 957 C C . TRP A 1 121 ? -24.133 -12.649 20.979 1.00 77.38 121 TRP A C 1
ATOM 959 O O . TRP A 1 121 ? -24.991 -12.132 21.690 1.00 77.38 121 TRP A O 1
ATOM 969 N N . VAL A 1 122 ? -23.187 -13.467 21.451 1.00 79.50 122 VAL A N 1
ATOM 970 C CA . VAL A 1 122 ? -23.006 -13.846 22.852 1.00 79.50 122 VAL A CA 1
ATOM 971 C C . VAL A 1 122 ? -22.695 -12.630 23.730 1.00 79.50 122 VAL A C 1
ATOM 973 O O . VAL A 1 122 ? -23.211 -12.557 24.840 1.00 79.50 122 VAL A O 1
ATOM 976 N N . ASP A 1 123 ? -21.963 -11.635 23.219 1.00 80.75 123 ASP A N 1
ATOM 977 C CA . ASP A 1 123 ? -21.606 -10.424 23.975 1.00 80.75 123 ASP A CA 1
ATOM 978 C C . ASP A 1 123 ? -22.846 -9.605 24.376 1.00 80.75 123 ASP A C 1
ATOM 980 O O . ASP A 1 123 ? -22.810 -8.855 25.344 1.00 80.75 123 ASP A O 1
ATOM 984 N N . GLY A 1 124 ? -23.947 -9.721 23.621 1.00 80.31 124 GLY A N 1
ATOM 985 C CA . GLY A 1 124 ? -25.214 -9.042 23.918 1.00 80.31 124 GLY A CA 1
ATOM 986 C C . GLY A 1 124 ? -26.160 -9.833 24.824 1.00 80.31 124 GLY A C 1
ATOM 987 O O . GLY A 1 124 ? -27.161 -9.283 25.274 1.00 80.31 124 GLY A O 1
ATOM 988 N N . LEU A 1 125 ? -25.874 -11.115 25.066 1.00 85.50 125 LEU A N 1
ATOM 989 C CA . LEU A 1 125 ? -26.686 -12.000 25.910 1.00 85.50 125 LEU A CA 1
ATOM 990 C C . LEU A 1 125 ? -25.992 -12.371 27.218 1.00 85.50 125 LEU A C 1
ATOM 992 O O . LEU A 1 125 ? -26.652 -12.820 28.153 1.00 85.50 125 LEU A O 1
ATOM 996 N N . GLN A 1 126 ? -24.675 -12.196 27.289 1.00 84.06 126 GLN A N 1
ATOM 997 C CA . GLN A 1 126 ? -23.933 -12.301 28.530 1.00 84.06 126 GLN A CA 1
ATOM 998 C C . GLN A 1 126 ? -24.117 -11.020 29.336 1.00 84.06 126 GLN A C 1
ATOM 1000 O O . GLN A 1 126 ? -23.772 -9.922 28.902 1.00 84.06 126 GLN A O 1
ATOM 1005 N N . LEU A 1 127 ? -24.665 -11.180 30.534 1.00 84.56 127 LEU A N 1
ATOM 1006 C CA . LEU A 1 127 ? -24.599 -10.154 31.559 1.00 84.56 127 LEU A CA 1
ATOM 1007 C C . LEU A 1 127 ? -23.224 -10.257 32.218 1.00 84.56 127 LEU A C 1
ATOM 1009 O O . LEU A 1 127 ? -22.771 -11.356 32.534 1.00 84.56 127 LEU A O 1
ATOM 1013 N N . GLN A 1 128 ? -22.563 -9.119 32.411 1.00 83.56 128 GLN A N 1
ATOM 1014 C CA . GLN A 1 128 ? -21.410 -9.070 33.304 1.00 83.56 128 GLN A CA 1
ATOM 1015 C C . GLN A 1 128 ? -21.883 -9.276 34.744 1.00 83.56 128 GLN A C 1
ATOM 1017 O O . GLN A 1 128 ? -22.992 -8.864 35.099 1.00 83.56 128 GLN A O 1
ATOM 1022 N N . ASP A 1 129 ? -21.040 -9.888 35.572 1.00 90.88 129 ASP A N 1
ATOM 1023 C CA . ASP A 1 129 ? -21.352 -10.076 36.984 1.00 90.88 129 ASP A CA 1
ATOM 1024 C C . ASP A 1 129 ? -21.571 -8.722 37.668 1.00 90.88 129 ASP A C 1
ATOM 1026 O O . ASP A 1 129 ? -20.768 -7.791 37.556 1.00 90.88 129 ASP A O 1
ATOM 1030 N N . TYR A 1 130 ? -22.693 -8.604 38.380 1.00 91.62 130 TYR A N 1
ATOM 1031 C CA . TYR A 1 130 ? -23.125 -7.338 38.974 1.00 91.62 130 TYR A CA 1
ATOM 1032 C C . TYR A 1 130 ? -22.123 -6.795 39.997 1.00 91.62 130 TYR A C 1
ATOM 1034 O O . TYR A 1 130 ? -21.923 -5.584 40.061 1.00 91.62 130 TYR A O 1
ATOM 1042 N N . SER A 1 131 ? -21.482 -7.665 40.784 1.00 93.31 131 SER A N 1
ATOM 1043 C CA . SER A 1 131 ? -20.442 -7.269 41.745 1.00 93.31 131 SER A CA 1
ATOM 1044 C C . SER A 1 131 ? -19.258 -6.603 41.050 1.00 93.31 131 SER A C 1
ATOM 1046 O O . SER A 1 131 ? -18.789 -5.541 41.466 1.00 93.31 131 SER A O 1
ATOM 1048 N N . ASP A 1 132 ? -18.811 -7.207 39.956 1.00 92.31 132 ASP A N 1
ATOM 1049 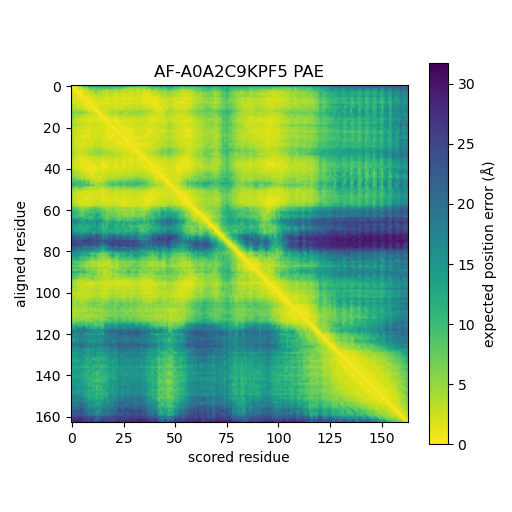C CA . ASP A 1 132 ? -17.615 -6.805 39.228 1.00 92.31 132 ASP A CA 1
ATOM 1050 C C . ASP A 1 132 ? -17.892 -5.521 38.450 1.00 92.31 132 ASP A C 1
ATOM 1052 O O . ASP A 1 132 ? -17.101 -4.581 38.485 1.00 92.31 132 ASP A O 1
ATOM 1056 N N . HIS A 1 133 ? -19.075 -5.418 37.846 1.00 92.81 133 HIS A N 1
ATOM 1057 C CA . HIS A 1 133 ? -19.522 -4.206 37.174 1.00 92.81 133 HIS A CA 1
ATOM 1058 C C . HIS A 1 133 ? -19.700 -3.028 38.150 1.00 92.81 133 HIS A C 1
ATOM 1060 O O . HIS A 1 133 ? -19.273 -1.911 37.855 1.00 92.81 133 HIS A O 1
ATOM 1066 N N . CYS A 1 134 ? -20.285 -3.249 39.334 1.00 93.62 134 CYS A N 1
ATOM 1067 C CA . CYS A 1 134 ? -20.425 -2.203 40.352 1.00 93.62 134 CYS A CA 1
ATOM 1068 C C . CYS A 1 134 ? -19.066 -1.732 40.885 1.00 93.62 134 CYS A C 1
ATOM 1070 O O . CYS A 1 134 ? -18.838 -0.525 40.958 1.00 93.62 134 CYS A O 1
ATOM 1072 N N . SER A 1 135 ? -18.154 -2.658 41.197 1.00 95.56 135 SER A N 1
ATOM 1073 C CA . SER A 1 135 ? -16.810 -2.302 41.672 1.00 95.56 135 SER A CA 1
ATOM 1074 C C . SER A 1 135 ? -15.986 -1.573 40.604 1.00 95.56 135 SER A C 1
ATOM 1076 O O . SER A 1 135 ? -15.293 -0.601 40.911 1.00 95.56 135 SER A O 1
ATOM 1078 N N . LEU A 1 136 ? -16.109 -1.971 39.331 1.00 95.94 136 LEU A N 1
ATOM 1079 C CA . LEU A 1 136 ? -15.488 -1.274 38.206 1.00 95.94 136 LEU A CA 1
ATOM 1080 C C . LEU A 1 136 ? -16.035 0.150 38.055 1.00 95.94 136 LEU A C 1
ATOM 1082 O O . LEU A 1 136 ? -15.257 1.082 37.846 1.00 95.94 136 LEU A O 1
ATOM 1086 N N . ASN A 1 137 ? -17.350 0.334 38.180 1.00 96.00 137 ASN A N 1
ATOM 1087 C CA . ASN A 1 137 ? -17.979 1.651 38.085 1.00 96.00 137 ASN A CA 1
ATOM 1088 C C . ASN A 1 137 ? -17.540 2.575 39.219 1.00 96.00 137 ASN A C 1
ATOM 1090 O O . ASN A 1 137 ? -17.165 3.715 38.955 1.00 96.00 137 ASN A O 1
ATOM 1094 N N . GLU A 1 138 ? -17.538 2.085 40.460 1.00 96.44 138 GLU A N 1
ATOM 1095 C CA . GLU A 1 138 ? -17.069 2.847 41.620 1.00 96.44 138 GLU A CA 1
ATOM 1096 C C . GLU A 1 138 ? -15.618 3.300 41.428 1.00 96.44 138 GLU A C 1
ATOM 1098 O O . GLU A 1 138 ? -15.316 4.489 41.545 1.00 96.44 138 GLU A O 1
ATOM 1103 N N . LYS A 1 139 ? -14.739 2.377 41.020 1.00 97.12 139 LYS A N 1
ATOM 1104 C CA . LYS A 1 139 ? -13.337 2.687 40.730 1.00 97.12 139 LYS A CA 1
ATOM 1105 C C . LYS A 1 139 ? -13.189 3.715 39.604 1.00 97.12 139 LYS A C 1
ATOM 1107 O O . LYS A 1 139 ? -12.450 4.681 39.752 1.00 97.12 139 LYS A O 1
ATOM 1112 N N . THR A 1 140 ? -13.926 3.548 38.507 1.00 97.06 140 THR A N 1
ATOM 1113 C CA . THR A 1 140 ? -13.876 4.460 37.350 1.00 97.06 140 THR A CA 1
ATOM 1114 C C . THR A 1 140 ? -14.337 5.872 37.721 1.00 97.06 140 THR A C 1
ATOM 1116 O O . THR A 1 140 ? -13.742 6.855 37.281 1.00 97.06 140 THR A O 1
ATOM 1119 N N . VAL A 1 141 ? -15.375 5.997 38.555 1.00 97.50 141 VAL A N 1
ATOM 1120 C CA . VAL A 1 141 ? -15.865 7.296 39.047 1.00 97.50 141 VAL A CA 1
ATOM 1121 C C . VAL A 1 141 ? -14.861 7.938 40.003 1.00 97.50 141 VAL A C 1
ATOM 1123 O O . VAL A 1 141 ? -14.638 9.148 39.927 1.00 97.50 141 VAL A O 1
ATOM 1126 N N . GLN A 1 142 ? -14.224 7.147 40.867 1.00 97.19 142 GLN A N 1
ATOM 1127 C CA . GLN A 1 142 ? -13.177 7.637 41.759 1.00 97.19 142 GLN A CA 1
ATOM 1128 C C . GLN A 1 142 ? -11.972 8.169 40.966 1.00 97.19 142 GLN A C 1
ATOM 1130 O O . GLN A 1 142 ? -11.540 9.301 41.194 1.00 97.19 142 GLN A O 1
ATOM 1135 N N . ASP A 1 143 ? -11.507 7.417 39.965 1.00 97.38 143 ASP A N 1
ATOM 1136 C CA . ASP A 1 143 ? -10.430 7.842 39.064 1.00 97.38 143 ASP A CA 1
ATOM 1137 C C . ASP A 1 143 ? -10.817 9.127 38.303 1.00 97.38 143 ASP A C 1
ATOM 1139 O O . ASP A 1 143 ? -10.011 10.049 38.153 1.00 97.38 143 ASP A O 1
ATOM 1143 N N . MET A 1 144 ? -12.078 9.238 37.867 1.00 97.44 144 MET A N 1
ATOM 1144 C CA . MET A 1 144 ? -12.599 10.431 37.192 1.00 97.44 144 MET A CA 1
ATOM 1145 C C . MET A 1 144 ? -12.601 11.665 38.105 1.00 97.44 144 MET A C 1
ATOM 1147 O O . MET A 1 144 ? -12.253 12.760 37.656 1.00 97.44 144 MET A O 1
ATOM 1151 N N . LEU A 1 145 ? -12.960 11.507 39.382 1.00 96.94 145 LEU A N 1
ATOM 1152 C CA . LEU A 1 145 ? -12.929 12.588 40.368 1.00 96.94 145 LEU A CA 1
ATOM 1153 C C . LEU A 1 145 ? -11.502 13.101 40.584 1.00 96.94 145 LEU A C 1
ATOM 1155 O O . LEU A 1 145 ? -11.277 14.314 40.642 1.00 96.94 145 LEU A O 1
ATOM 1159 N N . ASP A 1 146 ? -10.539 12.192 40.691 1.00 96.75 146 ASP A N 1
ATOM 1160 C CA . ASP A 1 146 ? -9.144 12.552 40.919 1.00 96.75 146 ASP A CA 1
ATOM 1161 C C . ASP A 1 146 ? -8.533 13.231 39.683 1.00 96.75 146 ASP A C 1
ATOM 1163 O O . ASP A 1 146 ? -7.855 14.256 39.811 1.00 96.75 146 ASP A O 1
ATOM 1167 N N . LEU A 1 147 ? -8.868 12.763 38.475 1.00 96.62 147 LEU A N 1
ATOM 1168 C CA . LEU A 1 147 ? -8.527 13.448 37.224 1.00 96.62 147 LEU A CA 1
ATOM 1169 C C . LEU A 1 147 ? -9.148 14.851 37.145 1.00 96.62 147 LEU A C 1
ATOM 1171 O O . LEU A 1 147 ? -8.457 15.797 36.767 1.00 96.62 147 LEU A O 1
ATOM 1175 N N . ALA A 1 148 ? -10.411 15.021 37.546 1.00 96.88 148 ALA A N 1
ATOM 1176 C CA . ALA A 1 148 ? -11.086 16.319 37.538 1.00 96.88 148 ALA A CA 1
ATOM 1177 C C . ALA A 1 148 ? -10.456 17.315 38.528 1.00 96.88 148 ALA A C 1
ATOM 1179 O O . ALA A 1 148 ? -10.231 18.477 38.182 1.00 96.88 148 ALA A O 1
ATOM 1180 N N . LYS A 1 149 ? -10.103 16.865 39.741 1.00 95.75 149 LYS A N 1
ATOM 1181 C CA . LYS A 1 149 ? -9.375 17.682 40.729 1.00 95.75 149 LYS A CA 1
ATOM 1182 C C . LYS A 1 149 ? -7.999 18.095 40.213 1.00 95.75 149 LYS A C 1
ATOM 1184 O O . LYS A 1 149 ? -7.626 19.263 40.332 1.00 95.75 149 LYS A O 1
ATOM 1189 N N . ASN A 1 150 ? -7.259 17.160 39.616 1.00 95.12 150 ASN A N 1
ATOM 1190 C CA . ASN A 1 150 ? -5.951 17.435 39.024 1.00 95.12 150 ASN A CA 1
ATOM 1191 C C . ASN A 1 150 ? -6.062 18.433 37.865 1.00 95.12 150 ASN A C 1
ATOM 1193 O O . ASN A 1 150 ? -5.299 19.397 37.819 1.00 95.12 150 ASN A O 1
ATOM 1197 N N . TYR A 1 151 ? -7.050 18.262 36.985 1.00 94.75 151 TYR A N 1
ATOM 1198 C CA . TYR A 1 151 ? -7.333 19.198 35.900 1.00 94.75 151 TYR A CA 1
ATOM 1199 C C . TYR A 1 151 ? -7.654 20.601 36.428 1.00 94.75 151 TYR A C 1
ATOM 1201 O O . TYR A 1 151 ? -7.064 21.580 35.973 1.00 94.75 151 TYR A O 1
ATOM 1209 N N . HIS A 1 152 ? -8.523 20.709 37.440 1.00 94.38 152 HIS A N 1
ATOM 1210 C CA . HIS A 1 152 ? -8.864 21.990 38.058 1.00 94.38 152 HIS A CA 1
ATOM 1211 C C . HIS A 1 152 ? -7.635 22.675 38.674 1.00 94.38 152 HIS A C 1
ATOM 1213 O O . HIS A 1 152 ? -7.401 23.857 38.434 1.00 94.38 152 HIS A O 1
ATOM 1219 N N . LYS A 1 153 ? -6.795 21.926 39.399 1.00 92.38 153 LYS A N 1
ATOM 1220 C C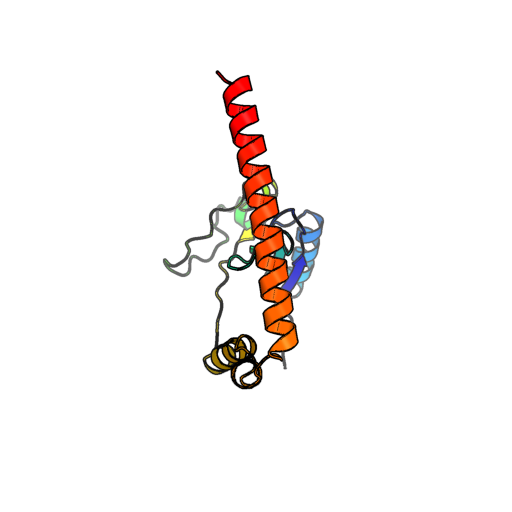A . LYS A 1 153 ? -5.550 22.440 39.987 1.00 92.38 153 LYS A CA 1
ATOM 1221 C C . LYS A 1 153 ? -4.575 22.958 38.925 1.00 92.38 153 LYS A C 1
ATOM 1223 O O . LYS A 1 153 ? -4.011 24.036 39.098 1.00 92.38 153 LYS A O 1
ATOM 1228 N N . VAL A 1 154 ? -4.387 22.215 37.831 1.00 92.31 154 VAL A N 1
ATOM 1229 C CA . VAL A 1 154 ? -3.517 22.626 36.716 1.00 92.31 154 VAL A CA 1
ATOM 1230 C C . VAL A 1 154 ? -4.071 23.871 36.029 1.00 92.31 154 VAL A C 1
ATOM 1232 O O . VAL A 1 154 ? -3.315 24.809 35.798 1.00 92.31 154 VAL A O 1
ATOM 1235 N N . CYS A 1 155 ? -5.377 23.919 35.760 1.00 86.75 155 CYS A N 1
ATOM 1236 C CA . CYS A 1 155 ? -6.017 25.048 35.090 1.00 86.75 155 CYS A CA 1
ATOM 1237 C C . CYS A 1 155 ? -5.934 26.337 35.927 1.00 86.75 155 CYS A C 1
ATOM 1239 O O . CYS A 1 155 ? -5.587 27.391 35.398 1.00 86.75 155 CYS A O 1
ATOM 1241 N N . SER A 1 156 ? -6.173 26.247 37.239 1.00 83.00 156 SER A N 1
ATOM 1242 C CA . SER A 1 156 ? -6.029 27.380 38.163 1.00 83.00 156 SER A CA 1
ATOM 1243 C C . SER A 1 156 ? -4.572 27.835 38.288 1.00 83.00 156 SER A C 1
ATOM 1245 O O . SER A 1 156 ? -4.296 29.030 38.254 1.00 83.00 156 SER A O 1
ATOM 1247 N N . SER A 1 157 ? -3.613 26.903 38.362 1.00 79.19 157 SER A N 1
ATOM 1248 C CA . SER A 1 157 ? -2.183 27.244 38.365 1.00 79.19 157 SER A CA 1
ATOM 1249 C C . SER A 1 157 ? -1.745 27.919 37.062 1.00 79.19 157 SER A C 1
ATOM 1251 O O . SER A 1 157 ? -0.942 28.844 37.107 1.00 79.19 157 SER A O 1
ATOM 1253 N N . TRP A 1 158 ? -2.260 27.478 35.911 1.00 71.88 158 TRP A N 1
ATOM 1254 C CA . TRP A 1 158 ? -1.977 28.095 34.612 1.00 71.88 158 TRP A CA 1
ATOM 1255 C C . TRP A 1 158 ? -2.548 29.513 34.516 1.00 71.88 158 TRP A C 1
ATOM 1257 O O . TRP A 1 158 ? -1.861 30.413 34.043 1.00 71.88 158 TRP A O 1
ATOM 1267 N N . ALA A 1 159 ? -3.765 29.735 35.021 1.00 74.25 159 ALA A N 1
ATOM 1268 C CA . ALA A 1 159 ? -4.388 31.058 35.054 1.00 74.25 159 ALA A CA 1
ATOM 1269 C C . ALA A 1 159 ? -3.577 32.079 35.876 1.00 74.25 159 ALA A C 1
ATOM 1271 O O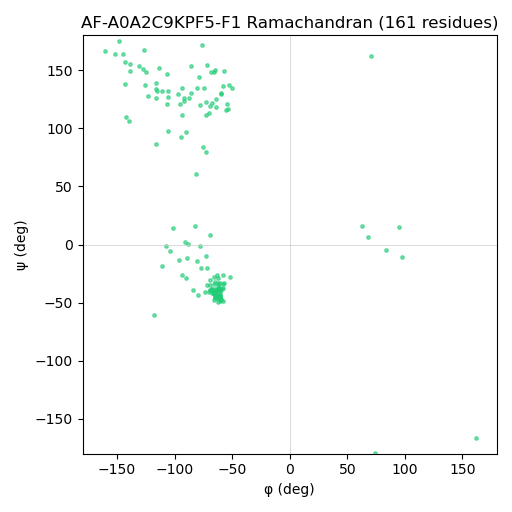 . ALA A 1 159 ? -3.523 33.246 35.507 1.00 74.25 159 ALA A O 1
ATOM 1272 N N . HIS A 1 160 ? -2.900 31.640 36.942 1.00 69.88 160 HIS A N 1
ATOM 1273 C CA . HIS A 1 160 ? -2.002 32.489 37.736 1.00 69.88 160 HIS A CA 1
ATOM 1274 C C . HIS A 1 160 ? -0.634 32.759 37.088 1.00 69.88 160 HIS A C 1
ATOM 1276 O O . HIS A 1 160 ? 0.037 33.700 37.492 1.00 69.88 160 HIS A O 1
ATOM 1282 N N . ILE A 1 161 ? -0.194 31.933 36.133 1.00 68.19 161 ILE A N 1
ATOM 1283 C CA . ILE A 1 161 ? 1.102 32.089 35.444 1.00 68.19 161 ILE A CA 1
ATOM 1284 C C . ILE A 1 161 ? 0.969 32.966 34.189 1.00 68.19 161 ILE A C 1
ATOM 1286 O O . ILE A 1 161 ? 1.935 33.608 33.784 1.00 68.19 161 ILE A O 1
ATOM 1290 N N . VAL A 1 162 ? -0.207 32.969 33.556 1.00 65.56 162 VAL A N 1
ATOM 1291 C CA . VAL A 1 162 ? -0.480 33.706 32.307 1.00 65.56 162 VAL A CA 1
ATOM 1292 C C . VAL A 1 162 ? -1.145 35.073 32.557 1.00 65.56 162 VAL A C 1
ATOM 1294 O O . VAL A 1 162 ? -1.210 35.886 31.636 1.00 65.56 162 VAL A O 1
ATOM 1297 N N . GLY A 1 163 ? -1.633 35.325 33.777 1.00 49.31 163 GLY A N 1
ATOM 1298 C CA . GLY A 1 163 ? -2.236 36.595 34.208 1.00 49.31 163 GLY A CA 1
ATOM 1299 C C . GLY A 1 163 ? -1.252 37.587 34.813 1.00 49.31 163 GLY A C 1
ATOM 1300 O O . GLY A 1 163 ? -0.216 37.144 35.354 1.00 49.31 163 GLY A O 1
#

Mean predicted aligned error: 9.91 Å

Radius of gyration: 27.39 Å; Cα contacts (8 Å, |Δi|>4): 151; chains: 1; bounding box: 44×59×73 Å

Secondary structure (DSSP, 8-state):
-----EEEEE-TTT-S---HHHHHHHHHHHHH-TT-EEEEE-TTT-BTTB--EEEEEEPPHHHHHTT---S----TT--PPPPPHHHHHTTBTTTEEEE-------HHHHHHHHHHTSPPGGGGTPPPPHHHHHHHHHHHHHHHHHHHHHHHHHHHHHHHHH-

InterPro domains:
  IPR000555 JAB1/MPN/MOV34 metalloenzyme domain [PF01398] (2-34)
  IPR037518 MPN domain [PS50249] (1-62)
  IPR050242 JAMM/MPN+ metalloenzymes, peptidase M67A [PTHR10410] (1-149)
  IPR056263 26S proteasome regulatory subunit RPN11, C-terminal domain [PF23594] (124-154)

Nearest PDB structures (foldseek):
  8amz-assembly1_V  TM=8.853E-01  e=8.728E-22  Spinacia oleracea
  8usc-assembly1_c  TM=7.926E-01  e=2.550E-22  Homo sapiens
  9e8q-assembly1_c  TM=7.829E-01  e=1.287E-21  Homo sapiens
  9e8n-assembly1_c  TM=7.538E-01  e=2.460E-21  Homo sapiens
  7w39-assembly1_c  TM=8.154E-01  e=5.710E-21  Homo sapiens

Solvent-accessible surface area (backbone atoms only — not comparable to full-atom values): 9964 Å² total; per-residue (Å²): 141,88,76,90,59,54,53,72,54,73,33,76,72,74,51,60,66,58,51,76,68,50,49,56,51,49,54,56,46,33,75,78,34,82,74,37,35,44,34,27,33,11,71,66,71,31,47,96,95,43,80,45,65,45,33,37,38,77,45,63,69,73,42,57,78,68,70,47,77,86,68,82,86,80,67,96,79,72,76,66,72,84,74,54,71,67,26,48,73,56,32,50,81,65,52,25,42,82,49,88,83,82,85,89,80,53,72,68,56,51,54,52,57,54,55,73,72,52,74,62,73,59,70,78,70,56,76,76,57,66,69,58,53,50,53,50,50,54,51,53,52,51,53,49,52,52,51,48,51,51,48,50,54,51,52,55,54,49,53,65,70,77,100

Organism: Biomphalaria glabrata (NCBI:txid6526)

pLDDT: mean 86.37, std 11.53, range [47.91, 97.5]